Protein AF-V5H419-F1 (afdb_monomer_lite)

Sequence (91 aa):
MTATSPLTCYLVGLGGFSLFTVVFGCLFWAPDGNVLLGLAITLVTLGGFTNTLYLVSMFAVVTTRFRKSPGYIIAFLEFLWGSGTMVGAAI

pLDDT: mean 79.21, std 8.53, range [40.47, 91.62]

Organism: Ixodes ricinus (NCBI:txid34613)

Radius of gyration: 16.29 Å; chains: 1; bounding box: 35×32×46 Å

Structure (mmCIF, N/CA/C/O backbone):
data_AF-V5H419-F1
#
_entry.id   AF-V5H419-F1
#
loop_
_atom_site.group_PDB
_atom_site.id
_atom_site.type_symbol
_atom_site.label_atom_id
_atom_site.label_alt_id
_atom_site.label_comp_id
_atom_site.label_asym_id
_atom_site.label_entity_id
_atom_site.label_seq_id
_atom_site.pdbx_PDB_ins_code
_atom_site.Cartn_x
_atom_site.Cartn_y
_atom_site.Cartn_z
_atom_site.occupancy
_atom_site.B_iso_or_equiv
_atom_site.auth_seq_id
_atom_site.auth_comp_id
_atom_site.auth_asym_id
_atom_site.auth_atom_id
_atom_site.pdbx_PDB_model_num
ATOM 1 N N . MET A 1 1 ? -19.371 19.327 9.432 1.00 40.47 1 MET A N 1
ATOM 2 C CA . MET A 1 1 ? -18.201 18.536 9.000 1.00 40.47 1 MET A CA 1
ATOM 3 C C . MET A 1 1 ? -18.719 17.274 8.337 1.00 40.47 1 MET A C 1
ATOM 5 O O . MET A 1 1 ? -19.056 16.320 9.022 1.00 40.47 1 MET A O 1
ATOM 9 N N . THR A 1 2 ? -18.883 17.298 7.017 1.00 41.62 2 THR A N 1
ATOM 10 C CA . THR A 1 2 ? -19.194 16.116 6.201 1.00 41.62 2 THR A CA 1
ATOM 11 C C . THR A 1 2 ? -17.941 15.248 6.140 1.00 41.62 2 THR A C 1
ATOM 13 O O . THR A 1 2 ? -17.197 15.265 5.166 1.00 41.62 2 THR A O 1
ATOM 16 N N . ALA A 1 3 ? -17.647 14.592 7.262 1.00 47.53 3 ALA A N 1
ATOM 17 C CA . ALA A 1 3 ? -16.528 13.683 7.399 1.00 47.53 3 ALA A CA 1
ATOM 18 C C . ALA A 1 3 ? -16.840 12.450 6.555 1.00 47.53 3 ALA A C 1
ATOM 20 O O . ALA A 1 3 ? -17.737 11.671 6.878 1.00 47.53 3 ALA A O 1
A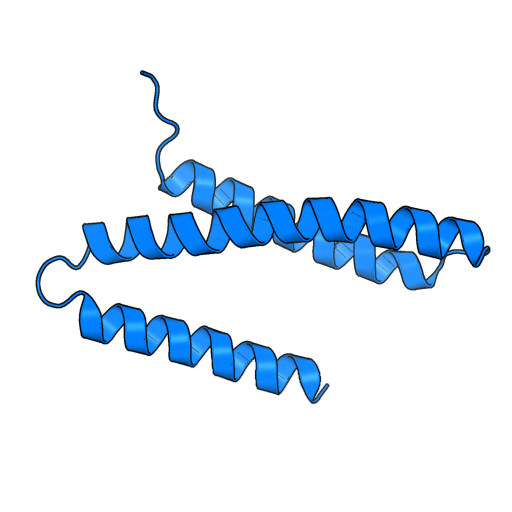TOM 21 N N . THR A 1 4 ? -16.139 12.331 5.434 1.00 59.19 4 THR A N 1
ATOM 22 C CA . THR A 1 4 ? -16.073 11.141 4.592 1.00 59.19 4 THR A CA 1
ATOM 23 C C . THR A 1 4 ? -16.023 9.909 5.495 1.00 59.19 4 THR A C 1
ATOM 25 O O . THR A 1 4 ? -15.132 9.800 6.337 1.00 59.19 4 THR A O 1
ATOM 28 N N . SER A 1 5 ? -17.026 9.030 5.398 1.00 72.81 5 SER A N 1
ATOM 29 C CA . SER A 1 5 ? -17.122 7.838 6.248 1.00 72.81 5 SER A CA 1
ATOM 30 C C . SER A 1 5 ? -15.794 7.067 6.202 1.00 72.81 5 SER A C 1
ATOM 32 O O . SER A 1 5 ? -15.223 6.934 5.116 1.00 72.81 5 SER A O 1
ATOM 34 N N . PRO A 1 6 ? -15.286 6.532 7.326 1.00 66.88 6 PRO A N 1
ATOM 35 C CA . PRO A 1 6 ? -14.031 5.776 7.341 1.00 66.88 6 PRO A CA 1
ATOM 36 C C . PRO A 1 6 ? -14.059 4.573 6.378 1.00 66.88 6 PRO A C 1
ATOM 38 O O . PRO A 1 6 ? -13.023 4.172 5.858 1.00 66.88 6 PRO A O 1
ATOM 41 N N . LEU A 1 7 ? -15.251 4.067 6.042 1.00 72.38 7 LEU A N 1
ATOM 42 C CA . LEU A 1 7 ? -15.468 3.083 4.976 1.00 72.38 7 LEU A CA 1
ATOM 43 C C . LEU A 1 7 ? -15.167 3.630 3.573 1.00 72.38 7 LEU A C 1
ATOM 45 O O . LEU A 1 7 ? -14.577 2.938 2.750 1.00 72.38 7 LEU A O 1
ATOM 49 N N . THR A 1 8 ? -15.555 4.870 3.288 1.00 73.56 8 THR A N 1
ATOM 50 C CA . THR A 1 8 ? -15.279 5.526 2.007 1.00 73.56 8 THR A CA 1
ATOM 51 C C . THR A 1 8 ? -13.782 5.797 1.851 1.00 73.56 8 THR A C 1
ATOM 53 O O . THR A 1 8 ? -13.235 5.498 0.796 1.00 73.56 8 THR A O 1
ATOM 56 N N . CYS A 1 9 ? -13.093 6.269 2.899 1.00 76.25 9 CYS A N 1
ATOM 57 C CA . CYS A 1 9 ? -11.628 6.395 2.872 1.00 76.25 9 CYS A CA 1
ATOM 58 C C . CYS A 1 9 ? -10.930 5.041 2.703 1.00 76.25 9 CYS A C 1
ATOM 60 O O . CYS A 1 9 ? -9.971 4.949 1.942 1.00 76.25 9 CYS A O 1
ATOM 62 N N . TYR A 1 10 ? -11.434 3.986 3.349 1.00 76.81 10 TYR A N 1
ATOM 63 C CA . TYR A 1 10 ? -10.923 2.627 3.174 1.00 76.81 10 TYR A CA 1
ATOM 64 C C . TYR A 1 10 ? -11.044 2.147 1.719 1.00 76.81 10 TYR A C 1
ATOM 66 O O . TYR A 1 10 ? -10.063 1.679 1.148 1.00 76.81 10 TYR A O 1
ATOM 74 N N . LEU A 1 11 ? -12.215 2.313 1.093 1.00 79.25 11 LEU A N 1
ATOM 75 C CA . LEU A 1 11 ? -12.443 1.910 -0.300 1.00 79.25 11 LEU A CA 1
ATOM 76 C C . LEU A 1 11 ? -11.608 2.728 -1.292 1.00 79.25 11 LEU A C 1
ATOM 78 O O . LEU A 1 11 ? -11.074 2.167 -2.247 1.00 79.25 11 LEU A O 1
ATOM 82 N N . VAL A 1 12 ? -11.462 4.035 -1.055 1.00 83.94 12 VAL A N 1
ATOM 83 C CA . VAL A 1 12 ? -10.606 4.909 -1.872 1.00 83.94 12 VAL A CA 1
ATOM 84 C C . VAL A 1 12 ? -9.136 4.518 -1.727 1.00 83.94 12 VAL A C 1
ATOM 86 O O . VAL A 1 12 ? -8.436 4.429 -2.731 1.00 83.94 12 VAL A O 1
ATOM 89 N N . GLY A 1 13 ? -8.674 4.239 -0.505 1.00 78.38 13 GLY A N 1
ATOM 90 C CA . GLY A 1 13 ? -7.314 3.765 -0.247 1.00 78.38 13 GLY A CA 1
ATOM 91 C C . GLY A 1 13 ? -7.036 2.417 -0.912 1.00 78.38 13 GLY A C 1
ATOM 92 O O . GLY A 1 13 ? -6.029 2.279 -1.599 1.00 78.38 13 GLY A O 1
ATOM 93 N N . LEU A 1 14 ? -7.961 1.457 -0.795 1.00 82.06 14 LEU A N 1
ATOM 94 C CA . LEU A 1 14 ? -7.857 0.141 -1.433 1.00 82.06 14 LEU A CA 1
ATOM 95 C C . LEU A 1 14 ? -7.817 0.259 -2.963 1.00 82.06 14 LEU A C 1
ATOM 97 O O . LEU A 1 14 ? -6.922 -0.290 -3.603 1.00 82.06 14 LEU A O 1
ATOM 101 N N . GLY A 1 15 ? -8.765 0.993 -3.553 1.00 83.88 15 GLY A N 1
ATOM 102 C CA . GLY A 1 15 ? -8.827 1.204 -4.999 1.00 83.88 15 GLY A CA 1
ATOM 103 C C . GLY A 1 15 ? -7.597 1.937 -5.532 1.00 83.88 15 GLY A C 1
ATOM 104 O O . GLY A 1 15 ? -7.008 1.510 -6.522 1.00 83.88 15 GLY A O 1
ATOM 105 N N . GLY A 1 16 ? -7.166 2.995 -4.841 1.00 81.88 16 GLY A N 1
ATOM 106 C CA . GLY A 1 16 ? -5.980 3.767 -5.204 1.00 81.88 16 GLY A CA 1
ATOM 107 C C . GLY A 1 16 ? -4.697 2.943 -5.128 1.00 81.88 16 GLY A C 1
ATOM 108 O O . GLY A 1 16 ? -3.900 2.977 -6.063 1.00 81.88 16 GLY A O 1
ATOM 109 N N . PHE A 1 17 ? -4.527 2.152 -4.067 1.00 79.19 17 PHE A N 1
ATOM 110 C CA . PHE A 1 17 ? -3.355 1.295 -3.906 1.00 79.19 17 PHE A CA 1
ATOM 111 C C . PHE A 1 17 ? -3.309 0.179 -4.958 1.00 79.19 17 PHE A C 1
ATOM 113 O O . PHE A 1 17 ? -2.271 -0.033 -5.577 1.00 79.19 17 PHE A O 1
ATOM 120 N N . SER A 1 18 ? -4.447 -0.466 -5.238 1.00 81.69 18 SER A N 1
ATOM 121 C CA . SER A 1 18 ? -4.551 -1.504 -6.277 1.00 81.69 18 SER A CA 1
ATOM 122 C C . SER A 1 18 ? -4.168 -0.963 -7.656 1.00 81.69 18 SER A C 1
ATOM 124 O O . SER A 1 18 ? -3.415 -1.587 -8.401 1.00 81.69 18 SER A O 1
ATOM 126 N N . LEU A 1 19 ? -4.675 0.227 -7.991 1.00 84.75 19 LEU A N 1
ATOM 127 C CA . LEU A 1 19 ? -4.401 0.881 -9.267 1.00 84.75 19 LEU A CA 1
ATOM 128 C C . LEU A 1 19 ? -2.928 1.298 -9.355 1.00 84.75 19 LEU A C 1
ATOM 130 O O . LEU A 1 19 ? -2.295 1.074 -10.384 1.00 84.75 19 LEU A O 1
ATOM 134 N N . PHE A 1 20 ? -2.357 1.805 -8.258 1.00 83.12 20 PHE A N 1
ATOM 135 C CA . PHE A 1 20 ? -0.922 2.063 -8.151 1.00 83.12 20 PHE A CA 1
ATOM 136 C C . PHE A 1 20 ? -0.095 0.806 -8.450 1.00 83.12 20 PHE A C 1
ATOM 138 O O . PHE A 1 20 ? 0.812 0.890 -9.271 1.00 83.12 20 PHE A O 1
ATOM 145 N N . THR A 1 21 ? -0.421 -0.358 -7.875 1.00 81.31 21 THR A N 1
ATOM 146 C CA . THR A 1 21 ? 0.330 -1.603 -8.117 1.00 81.31 21 THR A CA 1
ATOM 147 C C . THR A 1 21 ? 0.332 -2.000 -9.596 1.00 81.31 21 THR A C 1
ATOM 149 O O . THR A 1 21 ? 1.375 -2.373 -10.130 1.00 81.31 21 THR A O 1
ATOM 152 N N . VAL A 1 22 ? -0.809 -1.869 -10.282 1.00 85.19 22 VAL A N 1
ATOM 153 C CA . VAL A 1 22 ? -0.916 -2.172 -11.719 1.00 85.19 22 VAL A CA 1
ATOM 154 C C . VAL A 1 22 ? -0.056 -1.215 -12.545 1.00 85.19 22 VAL A C 1
ATOM 156 O O . VAL A 1 22 ? 0.738 -1.664 -13.370 1.00 85.19 22 VAL A O 1
ATOM 159 N N . VAL A 1 23 ? -0.160 0.095 -12.301 1.00 83.69 23 VAL A N 1
ATOM 160 C CA . VAL A 1 23 ? 0.614 1.097 -13.055 1.00 83.69 23 VAL A CA 1
ATOM 161 C C . VAL A 1 23 ? 2.114 0.970 -12.766 1.00 83.69 23 VAL A C 1
ATOM 163 O O . VAL A 1 23 ? 2.927 1.117 -13.676 1.00 83.69 23 VAL A O 1
ATOM 166 N N . PHE A 1 24 ? 2.494 0.628 -11.533 1.00 80.94 24 PHE A N 1
ATOM 167 C CA . PHE A 1 24 ? 3.888 0.370 -11.170 1.00 80.94 24 PHE A CA 1
ATOM 168 C C . PHE A 1 24 ? 4.444 -0.880 -11.871 1.00 80.94 24 PHE A C 1
ATOM 170 O O . PHE A 1 24 ? 5.593 -0.881 -12.298 1.00 80.94 24 PHE A O 1
ATOM 177 N N . GLY A 1 25 ? 3.626 -1.918 -12.074 1.00 80.06 25 GLY A N 1
ATOM 178 C CA . GLY A 1 25 ? 3.996 -3.074 -12.897 1.00 80.06 25 GLY A CA 1
ATOM 179 C C . GLY A 1 25 ? 4.178 -2.720 -14.378 1.00 80.06 25 GLY A C 1
ATOM 180 O O . GLY A 1 25 ? 5.106 -3.200 -15.027 1.00 80.06 25 GLY A O 1
ATOM 181 N N . CYS A 1 26 ? 3.349 -1.818 -14.915 1.00 81.25 26 CYS A N 1
ATOM 182 C CA . CYS A 1 26 ? 3.495 -1.317 -16.286 1.00 81.25 26 CYS A CA 1
ATOM 183 C C . CYS A 1 26 ? 4.786 -0.511 -16.501 1.00 81.25 26 CYS A C 1
ATOM 185 O O . CYS A 1 26 ? 5.237 -0.387 -17.640 1.00 81.25 26 CYS A O 1
ATOM 187 N N . LEU A 1 27 ? 5.404 -0.009 -15.428 1.00 78.19 27 LEU A N 1
ATOM 188 C CA . LEU A 1 27 ? 6.667 0.722 -15.487 1.00 78.19 27 LEU A CA 1
ATOM 189 C C . LEU A 1 27 ? 7.823 -0.132 -16.034 1.00 78.19 27 LEU A C 1
ATOM 191 O O . LEU A 1 27 ? 8.766 0.421 -16.587 1.00 78.19 27 LEU A O 1
ATOM 195 N N . PHE A 1 28 ? 7.720 -1.466 -15.967 1.00 73.75 28 PHE A N 1
ATOM 196 C CA . PHE A 1 28 ? 8.670 -2.392 -16.596 1.00 73.75 28 PHE A CA 1
ATOM 197 C C . PHE A 1 28 ? 8.863 -2.134 -18.100 1.00 73.75 28 PHE A C 1
ATOM 199 O O . PHE A 1 28 ? 9.940 -2.371 -18.637 1.00 73.75 28 PHE A O 1
ATOM 206 N N . TRP A 1 29 ? 7.838 -1.616 -18.780 1.00 79.56 29 TRP A N 1
ATOM 207 C CA . TRP A 1 29 ? 7.871 -1.340 -20.216 1.00 79.56 29 TR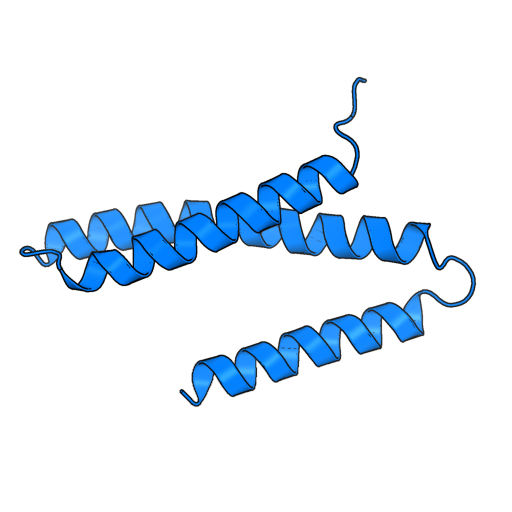P A CA 1
ATOM 208 C C . TRP A 1 29 ? 8.400 0.059 -20.566 1.00 79.56 29 TRP A C 1
ATOM 210 O O . TRP A 1 29 ? 8.339 0.458 -21.729 1.00 79.56 29 TRP A O 1
ATOM 220 N N . ALA A 1 30 ? 8.894 0.830 -19.590 1.00 74.62 30 ALA A N 1
ATOM 221 C CA . ALA A 1 30 ? 9.400 2.173 -19.847 1.00 74.62 30 ALA A CA 1
ATOM 222 C C . ALA A 1 30 ? 10.736 2.126 -20.626 1.00 74.62 30 ALA A C 1
ATOM 224 O O . ALA A 1 30 ? 11.679 1.474 -20.177 1.00 74.62 30 ALA A O 1
ATOM 225 N N . PRO A 1 31 ? 10.848 2.836 -21.765 1.00 73.00 31 PRO A N 1
ATOM 226 C CA . PRO A 1 31 ? 12.030 2.777 -22.629 1.00 73.00 31 PRO A CA 1
ATOM 227 C C . PRO A 1 31 ? 13.240 3.569 -22.100 1.00 73.00 31 PRO A C 1
ATOM 229 O O . PRO A 1 31 ? 14.364 3.284 -22.502 1.00 73.00 31 PRO A O 1
ATOM 232 N N . ASP A 1 32 ? 13.033 4.530 -21.189 1.00 80.56 32 ASP A N 1
ATOM 233 C CA . ASP A 1 32 ? 14.064 5.461 -20.706 1.00 80.56 32 ASP A CA 1
ATOM 234 C C . ASP A 1 32 ? 14.240 5.419 -19.181 1.00 80.56 32 ASP A C 1
ATOM 236 O O . ASP A 1 32 ? 13.289 5.623 -18.424 1.00 80.56 32 ASP A O 1
ATOM 240 N N . GLY A 1 33 ? 15.484 5.259 -18.712 1.00 75.81 33 GLY A N 1
ATOM 241 C CA . GLY A 1 33 ? 15.809 5.143 -17.282 1.00 75.81 33 GLY A CA 1
ATOM 242 C C . GLY A 1 33 ? 15.505 6.397 -16.451 1.00 75.81 33 GLY A C 1
ATOM 243 O O . GLY A 1 33 ? 15.028 6.287 -15.324 1.00 75.81 33 GLY A O 1
ATOM 244 N N . ASN A 1 34 ? 15.701 7.599 -17.003 1.00 80.75 34 ASN A N 1
ATOM 245 C CA . ASN A 1 34 ? 15.351 8.845 -16.303 1.00 80.75 34 ASN A CA 1
ATOM 246 C C . ASN A 1 34 ? 13.831 9.039 -16.188 1.00 80.75 34 ASN A C 1
ATOM 248 O O . ASN A 1 34 ? 13.345 9.541 -15.174 1.00 80.75 34 ASN A O 1
ATOM 252 N N . VAL A 1 35 ? 13.078 8.616 -17.208 1.00 76.56 35 VAL A N 1
ATOM 253 C CA . VAL A 1 35 ? 11.610 8.676 -17.210 1.00 76.56 35 VAL A CA 1
ATOM 254 C C . VAL A 1 35 ? 11.043 7.634 -16.247 1.00 76.56 35 VAL A C 1
ATOM 256 O O . VAL A 1 35 ? 10.153 7.953 -15.461 1.00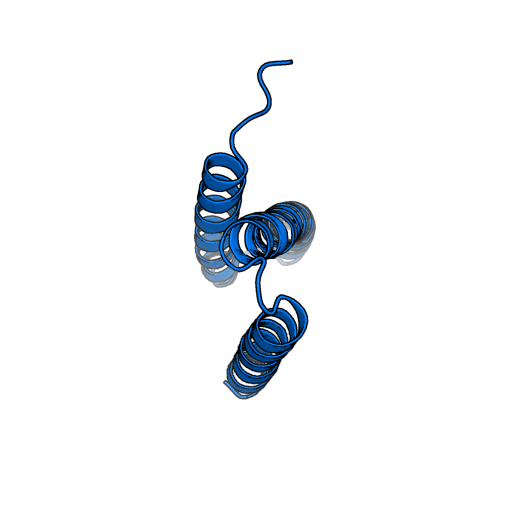 76.56 35 VAL A O 1
ATOM 259 N N . LEU A 1 36 ? 11.618 6.428 -16.234 1.00 80.75 36 LEU A N 1
ATOM 260 C CA . LEU A 1 36 ? 11.325 5.382 -15.256 1.00 80.75 36 LEU A CA 1
ATOM 261 C C . LEU A 1 36 ? 11.516 5.899 -13.827 1.00 80.75 36 LEU A C 1
ATOM 263 O O . LEU A 1 36 ? 10.626 5.752 -12.998 1.00 80.75 36 LEU A O 1
ATOM 267 N N . LEU A 1 37 ? 12.655 6.532 -13.542 1.00 80.25 37 LEU A N 1
ATOM 268 C CA . LEU A 1 37 ? 13.002 6.982 -12.196 1.00 80.25 37 LEU A CA 1
ATOM 269 C C . LEU A 1 37 ? 12.076 8.116 -11.724 1.00 80.25 37 LEU A C 1
ATOM 271 O O . LEU A 1 37 ? 11.566 8.072 -10.604 1.00 80.25 37 LEU A O 1
ATOM 275 N N . GLY A 1 38 ? 11.781 9.084 -12.598 1.00 83.56 38 GLY A N 1
ATOM 276 C CA . GLY A 1 38 ? 10.825 10.157 -12.310 1.00 83.56 38 GLY A CA 1
ATOM 277 C C . GLY A 1 38 ? 9.404 9.639 -12.068 1.00 83.56 38 GLY A C 1
ATOM 278 O O . GLY A 1 38 ? 8.766 10.002 -11.075 1.00 83.56 38 GLY A O 1
ATOM 279 N N . LEU A 1 39 ? 8.916 8.743 -12.930 1.00 81.00 39 LEU A N 1
ATOM 280 C CA . LEU A 1 39 ? 7.603 8.123 -12.757 1.00 81.00 39 LEU A CA 1
ATOM 281 C C . LEU A 1 39 ? 7.552 7.254 -11.500 1.00 81.00 39 LEU A C 1
ATOM 283 O O . LEU A 1 39 ? 6.585 7.359 -10.754 1.00 81.00 39 LEU A O 1
ATOM 287 N N . ALA A 1 40 ? 8.592 6.469 -11.213 1.00 82.12 40 ALA A N 1
ATOM 288 C CA . ALA A 1 40 ? 8.661 5.623 -10.027 1.00 82.12 40 ALA A CA 1
ATOM 289 C C . ALA A 1 40 ? 8.552 6.448 -8.743 1.00 82.12 40 ALA A C 1
ATOM 291 O O . ALA A 1 40 ? 7.732 6.116 -7.893 1.00 82.12 40 ALA A O 1
ATOM 292 N N . ILE A 1 41 ? 9.305 7.549 -8.616 1.00 85.25 41 ILE A N 1
ATOM 293 C CA . ILE A 1 41 ? 9.240 8.430 -7.437 1.00 85.25 41 ILE A CA 1
ATOM 294 C C . ILE A 1 41 ? 7.835 9.015 -7.276 1.00 85.25 41 ILE A C 1
ATOM 296 O O . ILE A 1 41 ? 7.266 8.983 -6.185 1.00 85.25 41 ILE A O 1
ATOM 300 N N . THR A 1 42 ? 7.260 9.529 -8.364 1.00 84.69 42 THR A N 1
ATOM 301 C CA . THR A 1 42 ? 5.938 10.172 -8.332 1.00 84.69 42 THR A CA 1
ATOM 302 C C . THR A 1 42 ? 4.833 9.164 -8.008 1.00 84.69 42 THR A C 1
ATOM 304 O O . THR A 1 42 ? 3.898 9.463 -7.269 1.00 84.69 42 THR A O 1
ATOM 307 N N . LEU A 1 43 ? 4.951 7.941 -8.524 1.00 84.00 43 LEU A N 1
ATOM 308 C CA . LEU A 1 43 ? 4.025 6.869 -8.206 1.00 84.00 43 LEU A CA 1
ATOM 309 C C . LEU A 1 43 ? 4.193 6.392 -6.765 1.00 84.00 43 LEU A C 1
ATOM 311 O O . LEU A 1 43 ? 3.187 6.193 -6.095 1.00 84.00 43 LEU A O 1
ATOM 315 N N . VAL A 1 44 ? 5.421 6.216 -6.266 1.00 84.94 44 VAL A N 1
ATOM 316 C CA . VAL A 1 44 ? 5.664 5.730 -4.897 1.00 84.94 44 VAL A CA 1
ATOM 317 C C . VAL A 1 44 ? 5.128 6.703 -3.853 1.00 84.94 44 VAL A C 1
ATOM 319 O O . VAL A 1 44 ? 4.601 6.261 -2.834 1.00 84.94 44 VAL A O 1
ATOM 322 N N . THR A 1 45 ? 5.204 8.014 -4.093 1.00 85.81 45 THR A N 1
ATOM 323 C CA . THR A 1 45 ? 4.634 9.006 -3.170 1.00 85.81 45 THR A CA 1
ATOM 324 C C . THR A 1 45 ? 3.107 8.927 -3.143 1.00 85.81 45 THR A C 1
ATOM 326 O O . THR A 1 45 ? 2.513 8.932 -2.063 1.00 85.81 45 THR A O 1
ATOM 329 N N . LEU A 1 46 ? 2.463 8.757 -4.303 1.00 83.31 46 LEU A N 1
ATOM 330 C CA . LEU A 1 46 ? 1.013 8.561 -4.408 1.00 83.31 46 LEU A CA 1
ATOM 331 C C . LEU A 1 46 ? 0.558 7.213 -3.804 1.00 83.31 46 LEU A C 1
ATOM 333 O O . LEU A 1 46 ? -0.426 7.143 -3.062 1.00 83.31 46 LEU A O 1
ATOM 337 N N . GLY A 1 47 ? 1.294 6.139 -4.089 1.00 83.06 47 GLY A N 1
ATOM 338 C CA . GLY A 1 47 ? 1.071 4.794 -3.561 1.00 83.06 47 GLY A CA 1
ATOM 339 C C . GLY A 1 47 ? 1.257 4.733 -2.045 1.00 83.06 47 GLY A C 1
ATOM 340 O O . GLY A 1 47 ? 0.424 4.181 -1.333 1.00 83.06 47 GLY A O 1
ATOM 341 N N . GLY A 1 48 ? 2.297 5.383 -1.520 1.00 83.69 48 GLY A N 1
ATOM 342 C CA . GLY A 1 48 ? 2.539 5.497 -0.082 1.00 83.69 48 GLY A CA 1
ATOM 343 C C . GLY A 1 48 ? 1.429 6.264 0.638 1.00 83.69 48 GLY A C 1
ATOM 344 O O . GLY A 1 48 ? 0.971 5.841 1.703 1.00 83.69 48 GLY A O 1
ATOM 345 N N . PHE A 1 49 ? 0.931 7.349 0.037 1.00 82.88 49 PHE A N 1
ATOM 346 C CA . PHE A 1 49 ? -0.189 8.113 0.587 1.00 82.88 49 PHE A CA 1
ATOM 347 C C . PHE A 1 49 ? -1.479 7.281 0.650 1.00 82.88 49 PHE A C 1
ATOM 349 O O . PHE A 1 49 ? -2.128 7.213 1.695 1.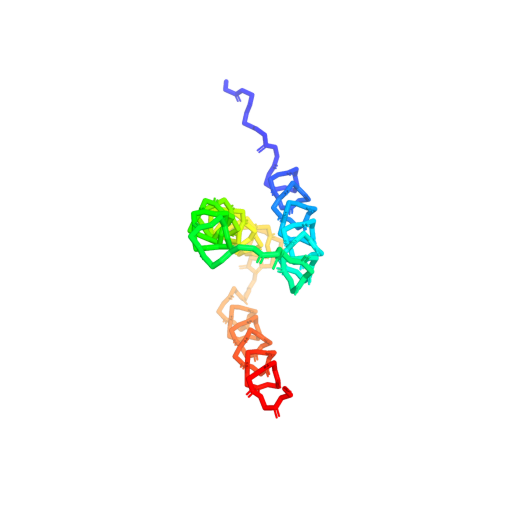00 82.88 49 PHE A O 1
ATOM 356 N N . THR A 1 50 ? -1.826 6.593 -0.441 1.00 82.81 50 THR A N 1
ATOM 357 C CA . THR A 1 50 ? -3.017 5.724 -0.497 1.00 82.81 50 THR A CA 1
ATOM 358 C C . THR A 1 50 ? -2.912 4.529 0.452 1.00 82.81 50 THR A C 1
ATOM 360 O O . THR A 1 50 ? -3.886 4.224 1.140 1.00 82.81 50 THR A O 1
ATOM 363 N N . ASN A 1 51 ? -1.729 3.922 0.584 1.00 82.00 51 ASN A N 1
ATOM 364 C CA . ASN A 1 51 ? -1.466 2.858 1.554 1.00 82.00 51 ASN A CA 1
ATOM 365 C C . ASN A 1 51 ? -1.652 3.335 3.005 1.00 82.00 51 ASN A C 1
ATOM 367 O O . ASN A 1 51 ? -2.292 2.672 3.819 1.00 82.00 51 ASN A O 1
ATOM 371 N N . THR A 1 52 ? -1.149 4.529 3.326 1.00 83.06 52 THR A N 1
ATOM 372 C CA . THR A 1 52 ? -1.299 5.111 4.668 1.00 83.06 52 THR A CA 1
ATOM 373 C C . THR A 1 52 ? -2.773 5.361 4.994 1.00 83.06 52 THR A C 1
ATOM 375 O O . THR A 1 52 ? -3.242 5.008 6.076 1.00 83.06 52 THR A O 1
ATOM 378 N N . LEU A 1 53 ? -3.534 5.908 4.039 1.00 80.19 53 LEU A N 1
ATOM 379 C CA . LEU A 1 53 ? -4.979 6.093 4.188 1.00 80.19 53 LEU A CA 1
ATOM 380 C C . LEU A 1 53 ? -5.716 4.764 4.374 1.00 80.19 53 LEU A C 1
ATOM 382 O O . LEU A 1 53 ? -6.613 4.684 5.217 1.00 80.19 53 LEU A O 1
ATOM 386 N N . TYR A 1 54 ? -5.334 3.730 3.622 1.00 81.12 54 TYR A N 1
ATOM 387 C CA . TYR A 1 54 ? -5.896 2.389 3.739 1.00 81.12 54 TYR A CA 1
ATOM 388 C C . TYR A 1 54 ? -5.672 1.803 5.138 1.00 81.12 54 TYR A C 1
ATOM 390 O O . TYR A 1 54 ? -6.643 1.437 5.801 1.00 81.12 54 TYR A O 1
ATOM 398 N N . LEU A 1 55 ? -4.426 1.789 5.624 1.00 80.25 55 LEU A N 1
ATOM 399 C CA . LEU A 1 55 ? -4.072 1.238 6.935 1.00 80.25 55 LEU A CA 1
ATOM 400 C C . LEU A 1 55 ? -4.790 1.963 8.075 1.00 80.25 55 LEU A C 1
ATOM 402 O O . LEU A 1 55 ? -5.468 1.328 8.883 1.00 80.25 55 LEU A O 1
ATOM 406 N N . VAL A 1 56 ? -4.707 3.296 8.113 1.00 82.75 56 VAL A N 1
ATOM 407 C CA . VAL A 1 56 ? -5.333 4.101 9.174 1.00 82.75 56 VAL A CA 1
ATOM 408 C C . VAL A 1 56 ? -6.851 3.910 9.180 1.00 82.75 56 VAL A C 1
ATOM 410 O O . VAL A 1 56 ? -7.452 3.722 10.241 1.00 82.75 56 VAL A O 1
ATOM 413 N N . SER A 1 57 ? -7.480 3.895 8.000 1.00 82.62 57 SER A N 1
ATOM 414 C CA . SER A 1 57 ? -8.924 3.667 7.883 1.00 82.62 57 SER A CA 1
ATOM 415 C C . SER A 1 57 ? -9.305 2.245 8.295 1.00 82.62 57 SER A C 1
ATOM 417 O O . SER A 1 57 ? -10.306 2.064 8.983 1.00 82.62 57 SER A O 1
ATOM 419 N N . MET A 1 58 ? -8.505 1.237 7.935 1.00 78.00 58 MET A N 1
ATOM 420 C CA . MET A 1 58 ? -8.743 -0.157 8.309 1.00 78.00 58 MET A CA 1
ATOM 421 C C . MET A 1 58 ? -8.718 -0.329 9.829 1.00 78.00 58 MET A C 1
ATOM 423 O O . MET A 1 58 ? -9.675 -0.851 10.403 1.00 78.00 58 MET A O 1
ATOM 427 N N . PHE A 1 59 ? -7.681 0.179 10.499 1.00 79.31 59 PHE A N 1
ATOM 428 C CA . PHE A 1 59 ? -7.607 0.137 11.958 1.00 79.31 59 PHE A CA 1
ATOM 429 C C . PHE A 1 59 ? -8.775 0.888 12.606 1.00 79.31 59 PHE A C 1
ATOM 431 O O . PHE A 1 59 ? -9.381 0.369 13.544 1.00 79.31 59 PHE A O 1
ATOM 438 N N . ALA A 1 60 ? -9.168 2.053 12.082 1.00 79.94 60 ALA A N 1
ATOM 439 C CA . ALA A 1 60 ? -10.312 2.809 12.592 1.00 79.94 60 ALA A CA 1
ATOM 440 C C . ALA A 1 60 ? -11.655 2.062 12.425 1.00 79.94 60 ALA A C 1
ATOM 442 O O . ALA A 1 60 ? -12.445 1.981 13.367 1.00 79.94 60 ALA A O 1
ATOM 443 N N . VAL A 1 61 ? -11.930 1.471 11.258 1.00 78.06 61 VAL A N 1
ATOM 444 C CA . VAL A 1 61 ? -13.175 0.717 11.003 1.00 78.06 61 VAL A CA 1
ATOM 445 C C . VAL A 1 61 ? -13.240 -0.547 11.861 1.00 78.06 61 VAL A C 1
ATOM 447 O O . VAL A 1 61 ? -14.281 -0.876 12.430 1.00 78.06 61 VAL A O 1
ATOM 450 N N . VAL A 1 62 ? -12.127 -1.263 11.985 1.00 75.75 62 VAL A N 1
ATOM 451 C CA . VAL A 1 62 ? -12.104 -2.547 12.684 1.00 75.75 62 VAL A CA 1
ATOM 452 C C . VAL A 1 62 ? -12.184 -2.359 14.202 1.00 75.75 62 VAL A C 1
ATOM 454 O O . VAL A 1 62 ? -12.968 -3.038 14.869 1.00 75.75 62 VAL A O 1
ATOM 457 N N . THR A 1 63 ? -11.459 -1.387 14.758 1.00 75.94 63 THR A N 1
ATOM 458 C CA . THR A 1 63 ? -11.516 -1.086 16.200 1.00 75.94 63 THR A CA 1
ATOM 459 C C . THR A 1 63 ? -12.867 -0.509 16.630 1.00 75.94 63 THR A C 1
ATOM 461 O O . THR A 1 63 ? -13.340 -0.817 17.726 1.00 75.94 63 THR A O 1
ATOM 464 N N . THR A 1 64 ? -13.543 0.262 15.768 1.00 76.88 64 THR A N 1
ATOM 465 C CA . THR A 1 64 ? -14.903 0.763 16.047 1.00 76.88 64 THR A CA 1
ATOM 466 C C . THR A 1 64 ? -15.960 -0.343 16.011 1.00 76.88 64 THR A C 1
ATOM 468 O O . THR A 1 64 ? -16.911 -0.299 16.794 1.00 76.88 64 THR A O 1
ATOM 471 N N . ARG A 1 65 ? -15.790 -1.366 15.162 1.00 73.69 65 ARG A N 1
ATOM 472 C CA . ARG A 1 65 ? -16.688 -2.533 15.098 1.00 73.69 65 ARG A CA 1
ATOM 473 C C . ARG A 1 65 ? -16.486 -3.522 16.244 1.00 73.69 65 ARG A C 1
ATOM 475 O O . ARG A 1 65 ? -17.468 -4.058 16.751 1.00 73.69 65 ARG A O 1
ATOM 482 N N . PHE A 1 66 ? -15.252 -3.740 16.690 1.00 70.44 66 PHE A N 1
ATOM 483 C CA . PHE A 1 66 ? -14.926 -4.747 17.704 1.00 70.44 66 PHE A CA 1
ATOM 484 C C . PHE A 1 66 ? -14.424 -4.134 19.012 1.00 70.44 66 PHE A C 1
ATOM 486 O O . PHE A 1 66 ? -13.330 -4.407 19.506 1.00 70.44 66 PHE A O 1
ATOM 493 N N . ARG A 1 67 ? -15.293 -3.335 19.630 1.00 65.88 67 ARG A N 1
ATOM 494 C CA . ARG A 1 67 ? -14.994 -2.587 20.859 1.00 65.88 67 ARG A CA 1
ATOM 495 C C . ARG A 1 67 ? -14.662 -3.466 22.074 1.00 65.88 67 ARG A C 1
ATOM 497 O O . ARG A 1 67 ? -14.062 -2.989 23.028 1.00 65.88 67 ARG A O 1
ATOM 504 N N . LYS A 1 68 ? -15.072 -4.739 22.048 1.00 75.69 68 LYS A N 1
ATOM 505 C CA . LYS A 1 68 ? -14.971 -5.674 23.181 1.00 75.69 68 LYS A CA 1
ATOM 506 C C . LYS A 1 68 ? -13.543 -6.187 23.410 1.00 75.69 68 LYS A C 1
ATOM 508 O O . LYS A 1 68 ? -13.215 -6.573 24.527 1.00 75.69 68 LYS A O 1
ATOM 513 N N . SER A 1 69 ? -12.701 -6.214 22.371 1.00 76.00 69 SER A N 1
ATOM 514 C CA . SER A 1 69 ? -11.344 -6.783 22.433 1.00 76.00 69 SER A CA 1
ATOM 515 C C . SER A 1 69 ? -10.426 -6.222 21.326 1.00 76.00 69 SER A C 1
ATOM 517 O O . SER A 1 69 ? -9.953 -6.980 20.479 1.00 76.00 69 SER A O 1
ATOM 519 N N . PRO A 1 70 ? -10.160 -4.902 21.295 1.00 72.56 70 PRO A N 1
ATOM 520 C CA . PRO A 1 70 ? -9.453 -4.266 20.179 1.00 72.56 70 PRO A CA 1
ATOM 521 C C . PRO A 1 70 ? -8.011 -4.769 20.004 1.00 72.56 70 PRO A C 1
ATOM 523 O O . PRO A 1 70 ? -7.549 -4.907 18.876 1.00 72.56 70 PRO A O 1
ATOM 526 N N . GLY A 1 71 ? -7.318 -5.104 21.099 1.00 79.62 71 GLY A N 1
ATOM 527 C CA . GLY A 1 71 ? -5.916 -5.538 21.058 1.00 79.62 71 GLY A CA 1
ATOM 528 C C . GLY A 1 71 ? -5.684 -6.833 20.272 1.00 79.62 71 GLY A C 1
ATOM 529 O O . GLY A 1 71 ? -4.758 -6.899 19.470 1.00 79.62 71 GLY A O 1
ATOM 530 N N . TYR A 1 72 ? -6.554 -7.837 20.433 1.00 82.31 72 TYR A N 1
ATOM 531 C CA . TYR A 1 72 ? -6.426 -9.114 19.715 1.00 82.31 72 TYR A CA 1
ATOM 532 C C . TYR A 1 72 ? -6.575 -8.951 18.203 1.00 82.31 72 TYR A C 1
ATOM 534 O O . TYR A 1 72 ? -5.896 -9.621 17.431 1.00 82.31 72 TYR A O 1
ATOM 542 N N . ILE A 1 73 ? -7.451 -8.046 17.775 1.00 82.25 73 ILE A N 1
ATOM 543 C CA . ILE A 1 73 ? -7.707 -7.833 16.353 1.00 82.25 73 ILE A CA 1
ATOM 544 C C . ILE A 1 73 ? -6.595 -7.007 15.719 1.00 82.25 73 ILE A C 1
ATOM 546 O O . ILE A 1 73 ? -6.194 -7.301 14.599 1.00 82.25 73 ILE A O 1
ATOM 550 N N . ILE A 1 74 ? -6.048 -6.030 16.444 1.00 84.06 74 ILE A N 1
ATOM 551 C CA . ILE A 1 74 ? -4.848 -5.311 16.007 1.00 84.06 74 ILE A CA 1
ATOM 552 C C . ILE A 1 74 ? -3.689 -6.298 15.825 1.00 84.06 74 ILE A C 1
ATOM 554 O O . ILE A 1 74 ? -3.071 -6.304 14.768 1.00 84.06 74 ILE A O 1
ATOM 558 N N . ALA A 1 75 ? -3.453 -7.188 16.794 1.00 86.00 75 ALA A N 1
ATOM 559 C CA . ALA A 1 75 ? -2.404 -8.203 16.690 1.00 86.00 75 ALA A CA 1
ATOM 560 C C . ALA A 1 75 ? -2.601 -9.135 15.480 1.00 86.00 75 ALA A C 1
ATOM 562 O O . ALA A 1 75 ? -1.644 -9.464 14.785 1.00 86.00 75 ALA A O 1
ATOM 563 N N . PHE A 1 76 ? -3.844 -9.532 15.194 1.00 86.94 76 PHE A N 1
ATOM 564 C CA . PHE A 1 76 ? -4.166 -10.340 14.018 1.00 86.94 76 PHE A CA 1
ATOM 565 C C . PHE A 1 76 ? -3.944 -9.586 12.695 1.00 86.94 76 PHE A C 1
ATOM 567 O O . PHE A 1 76 ? -3.431 -10.160 11.736 1.00 86.94 76 PHE A O 1
ATOM 574 N N . LEU A 1 77 ? -4.294 -8.299 12.639 1.00 85.25 77 LEU A N 1
ATOM 575 C CA . LEU A 1 77 ? -4.057 -7.447 11.471 1.00 85.25 77 LEU A CA 1
ATOM 576 C C . LEU A 1 77 ? -2.561 -7.229 11.212 1.00 85.25 77 LEU A C 1
ATOM 578 O O . LEU A 1 77 ? -2.127 -7.333 10.069 1.00 85.25 77 LEU A O 1
ATOM 582 N N . GLU A 1 78 ? -1.773 -6.991 12.260 1.00 85.94 78 GLU A N 1
ATOM 583 C CA . GLU A 1 78 ? -0.310 -6.888 12.170 1.00 85.94 78 GLU A CA 1
ATOM 584 C C . GLU A 1 78 ? 0.320 -8.206 11.706 1.00 85.94 78 GLU A C 1
ATOM 586 O O . GLU A 1 78 ? 1.216 -8.213 10.864 1.00 85.94 78 GLU A O 1
ATOM 591 N N . PHE A 1 79 ? -0.193 -9.344 12.183 1.00 89.31 79 PHE A N 1
ATOM 592 C CA . PHE A 1 79 ? 0.242 -10.658 11.712 1.00 89.31 79 PHE A CA 1
ATOM 593 C C . PHE A 1 79 ? -0.040 -10.861 10.213 1.00 89.31 79 PHE A C 1
ATOM 595 O O . PHE A 1 79 ? 0.833 -11.317 9.471 1.00 89.31 79 PHE A O 1
ATOM 602 N N . LEU A 1 80 ? -1.238 -10.498 9.745 1.00 88.00 80 LEU A N 1
ATOM 603 C CA . LEU A 1 80 ? -1.595 -10.540 8.323 1.00 88.00 80 LEU A CA 1
ATOM 604 C C . LEU A 1 80 ? -0.701 -9.620 7.483 1.00 88.00 80 LEU A C 1
ATOM 606 O O . LEU A 1 80 ? -0.221 -10.027 6.428 1.00 88.00 80 LEU A O 1
ATOM 610 N N . TRP A 1 81 ? -0.444 -8.402 7.960 1.00 85.19 81 TRP A N 1
ATOM 611 C CA . TRP A 1 81 ? 0.430 -7.447 7.282 1.00 85.19 81 TRP A CA 1
ATOM 612 C C . TRP A 1 81 ? 1.873 -7.956 7.178 1.00 85.19 81 TRP A C 1
ATOM 614 O O . TRP A 1 81 ? 2.465 -7.964 6.095 1.00 85.19 81 TRP A O 1
ATOM 624 N N . GLY A 1 82 ? 2.433 -8.429 8.295 1.00 86.00 82 GLY A N 1
ATOM 625 C CA . GLY A 1 82 ? 3.794 -8.956 8.359 1.00 86.00 82 GLY A CA 1
ATOM 626 C C . GLY A 1 82 ? 3.978 -10.191 7.480 1.00 86.00 82 GLY A C 1
ATOM 627 O O . GLY A 1 82 ? 4.896 -10.231 6.663 1.00 86.00 82 GLY A O 1
ATOM 628 N N . SER A 1 83 ? 3.073 -11.169 7.580 1.00 90.69 83 SER A N 1
ATOM 629 C CA . SER A 1 83 ? 3.123 -12.379 6.747 1.00 90.69 83 SER A CA 1
ATOM 630 C C . SER A 1 83 ? 2.970 -12.067 5.257 1.00 90.69 83 SER A C 1
ATOM 632 O O . SER A 1 83 ? 3.744 -12.581 4.453 1.00 90.69 83 SER A O 1
ATOM 634 N N . GLY A 1 84 ? 2.048 -11.173 4.884 1.00 85.12 84 GLY A N 1
ATOM 635 C CA . GLY A 1 84 ? 1.883 -10.726 3.500 1.00 85.12 84 GLY A CA 1
ATOM 636 C C . GLY A 1 84 ? 3.138 -10.052 2.943 1.00 85.12 84 GLY A C 1
ATOM 637 O O . GLY A 1 84 ? 3.544 -10.342 1.821 1.00 85.12 84 GLY A O 1
ATOM 638 N N . THR A 1 85 ? 3.800 -9.218 3.749 1.00 86.19 85 THR A N 1
ATOM 639 C CA . THR A 1 85 ? 5.057 -8.559 3.361 1.00 86.19 85 THR A CA 1
ATOM 640 C C . THR A 1 85 ? 6.191 -9.569 3.185 1.00 86.19 85 THR A C 1
ATOM 642 O O . THR A 1 85 ? 6.939 -9.485 2.216 1.00 86.19 85 THR A O 1
ATOM 645 N N . MET A 1 86 ? 6.309 -10.549 4.087 1.00 86.38 86 MET A N 1
ATOM 646 C CA . MET A 1 86 ? 7.322 -11.604 3.981 1.00 86.38 86 MET A CA 1
ATOM 647 C C . MET A 1 86 ? 7.128 -12.462 2.734 1.00 86.38 86 MET A C 1
ATOM 649 O O . MET A 1 86 ? 8.096 -12.721 2.026 1.00 86.38 86 MET A O 1
ATOM 653 N N . VAL A 1 8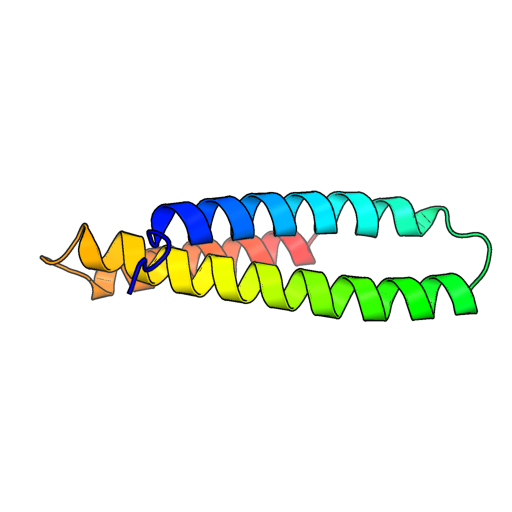7 ? 5.888 -12.881 2.454 1.00 91.62 87 VAL A N 1
ATOM 654 C CA . VAL A 1 87 ? 5.573 -13.620 1.227 1.00 91.62 87 VAL A CA 1
ATOM 655 C C . VAL A 1 87 ? 5.911 -12.753 0.020 1.00 91.62 87 VAL A C 1
ATOM 657 O O . VAL A 1 87 ? 6.658 -13.205 -0.832 1.00 91.62 87 VAL A O 1
ATOM 660 N N . GLY A 1 88 ? 5.454 -11.499 -0.011 1.00 81.56 88 GLY A N 1
ATOM 661 C CA . GLY A 1 88 ? 5.702 -10.570 -1.115 1.00 81.56 88 GLY A CA 1
ATOM 662 C C . GLY A 1 88 ? 7.175 -10.242 -1.374 1.00 81.56 88 GLY A C 1
ATOM 663 O O . GLY A 1 88 ? 7.510 -9.912 -2.499 1.00 81.56 88 GLY A O 1
ATOM 664 N N . ALA A 1 89 ? 8.045 -10.329 -0.367 1.00 78.56 89 ALA A N 1
ATOM 665 C CA . ALA A 1 89 ? 9.487 -10.143 -0.532 1.00 78.56 89 ALA A CA 1
ATOM 666 C C . ALA A 1 89 ? 10.224 -11.422 -0.967 1.00 78.56 89 ALA A C 1
ATOM 668 O O . ALA A 1 89 ? 11.368 -11.347 -1.410 1.00 78.56 89 ALA A O 1
ATOM 669 N N . ALA A 1 90 ? 9.612 -12.591 -0.761 1.00 85.69 90 ALA A N 1
ATOM 670 C CA . ALA A 1 90 ? 10.197 -13.884 -1.106 1.00 85.69 90 ALA A CA 1
ATOM 671 C C . ALA A 1 90 ? 9.934 -14.300 -2.564 1.00 85.69 90 ALA A C 1
ATOM 673 O O . ALA A 1 90 ? 10.666 -15.141 -3.088 1.00 85.69 90 ALA A O 1
ATOM 674 N N . ILE A 1 91 ? 8.888 -13.746 -3.183 1.00 72.69 91 ILE A N 1
ATOM 675 C CA . ILE A 1 91 ? 8.593 -13.825 -4.626 1.00 72.69 91 ILE A CA 1
ATOM 676 C C . ILE A 1 91 ? 9.216 -12.647 -5.369 1.00 72.69 91 ILE A C 1
ATOM 678 O O . ILE A 1 91 ? 9.617 -12.872 -6.532 1.00 72.69 91 ILE A O 1
#

Foldseek 3Di:
DPPQQLVNLLVQLVVQLVVLVVVLVVLVPPPDPVVSVVVVVVSVVSNVVSPVSNVVSVLVVVCVVCVPCSPVVVVVVVVVVVVVV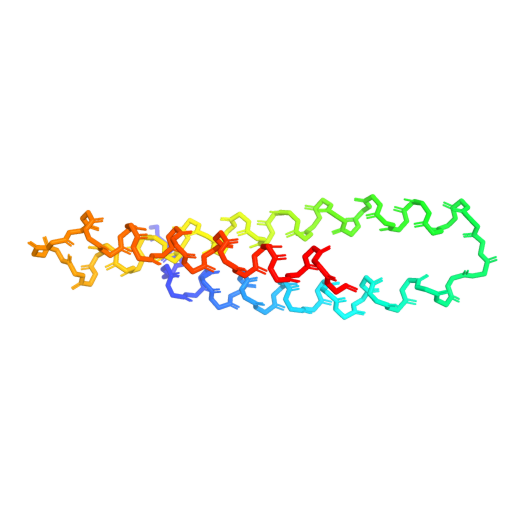VVVVVD

Secondary structure (DSSP, 8-state):
-----HHHHHHHHHHHHHHHHHHHHHGGG-S-HHHHHHHHHHHHHHHHHHHHHHHHHHHHHHHHH-TT-HHHHHHHHHHHHHHHHHHHHH-